Protein AF-A0A359LZD9-F1 (afdb_monomer_lite)

Structure (mmCIF, N/CA/C/O backbone):
data_AF-A0A359LZD9-F1
#
_entry.id   AF-A0A359LZD9-F1
#
loop_
_atom_site.group_PDB
_atom_site.id
_atom_site.type_symbol
_atom_site.label_atom_id
_atom_site.label_alt_id
_atom_site.label_comp_id
_atom_site.label_asym_id
_atom_site.label_entity_id
_atom_site.label_seq_id
_atom_site.pdbx_PDB_ins_code
_atom_site.Cartn_x
_atom_site.Cartn_y
_atom_site.Cartn_z
_atom_site.occupancy
_atom_site.B_iso_or_equiv
_atom_site.auth_seq_id
_atom_site.auth_comp_id
_atom_site.auth_asym_id
_atom_site.auth_atom_id
_atom_site.pdbx_PDB_model_num
ATOM 1 N N . MET A 1 1 ? 11.932 1.819 -7.771 1.00 48.12 1 MET A N 1
ATOM 2 C CA . MET A 1 1 ? 11.620 0.380 -7.885 1.00 48.12 1 MET A CA 1
ATOM 3 C C . MET A 1 1 ? 12.446 -0.335 -6.836 1.00 48.12 1 MET A C 1
ATOM 5 O O . MET A 1 1 ? 13.660 -0.177 -6.867 1.00 48.12 1 MET A O 1
ATOM 9 N N . ALA A 1 2 ? 11.809 -1.012 -5.881 1.00 54.56 2 ALA A N 1
ATOM 10 C CA . ALA A 1 2 ? 12.542 -1.743 -4.853 1.00 54.56 2 ALA A CA 1
ATOM 11 C C . ALA A 1 2 ? 13.165 -3.007 -5.468 1.00 54.56 2 ALA A C 1
ATOM 13 O O . ALA A 1 2 ? 12.485 -3.752 -6.177 1.00 54.56 2 ALA A O 1
ATOM 14 N N . SER A 1 3 ? 14.458 -3.221 -5.256 1.00 61.12 3 SER A N 1
ATOM 15 C CA . SER A 1 3 ? 15.183 -4.384 -5.766 1.00 61.12 3 SER A CA 1
ATOM 16 C C . SER A 1 3 ? 15.137 -5.544 -4.761 1.00 61.12 3 SER A C 1
ATOM 18 O O . SER A 1 3 ? 14.945 -5.315 -3.566 1.00 61.12 3 SER A O 1
ATOM 20 N N . PRO A 1 4 ? 15.386 -6.798 -5.181 1.00 60.09 4 PRO A N 1
ATOM 21 C CA . PRO A 1 4 ? 15.565 -7.910 -4.246 1.00 60.09 4 PRO A CA 1
ATOM 22 C C . PRO A 1 4 ? 16.674 -7.669 -3.205 1.00 60.09 4 PRO A C 1
ATOM 24 O O . PRO A 1 4 ? 16.621 -8.263 -2.130 1.00 60.09 4 PRO A O 1
ATOM 27 N N . ALA A 1 5 ? 17.646 -6.791 -3.489 1.00 60.94 5 ALA A N 1
ATOM 28 C CA . ALA A 1 5 ? 18.698 -6.406 -2.548 1.00 60.94 5 ALA A CA 1
ATOM 29 C C . ALA A 1 5 ? 18.192 -5.484 -1.420 1.00 60.94 5 ALA A C 1
ATOM 31 O O . ALA A 1 5 ? 18.790 -5.442 -0.350 1.00 60.94 5 ALA A O 1
ATOM 32 N N . ASP A 1 6 ? 17.043 -4.825 -1.595 1.00 66.19 6 ASP A N 1
ATOM 33 C CA . ASP A 1 6 ? 16.456 -3.961 -0.562 1.00 66.19 6 ASP A CA 1
ATOM 34 C C . ASP A 1 6 ? 15.849 -4.784 0.584 1.00 66.19 6 ASP A C 1
ATOM 36 O O . ASP A 1 6 ? 15.589 -4.258 1.663 1.00 66.19 6 ASP A O 1
ATOM 40 N N . THR A 1 7 ? 15.675 -6.098 0.387 1.00 68.75 7 THR A N 1
ATOM 41 C CA . THR A 1 7 ? 15.229 -7.048 1.417 1.00 68.75 7 THR A CA 1
ATOM 42 C C . THR A 1 7 ? 16.090 -6.946 2.676 1.00 68.75 7 THR A C 1
ATOM 44 O O . THR A 1 7 ? 15.551 -6.990 3.780 1.00 68.75 7 THR A O 1
ATOM 47 N N . GLU A 1 8 ? 17.408 -6.761 2.528 1.00 71.00 8 GLU A N 1
ATOM 48 C CA . GLU A 1 8 ? 18.347 -6.613 3.649 1.00 71.00 8 GLU A CA 1
ATOM 49 C C . GLU A 1 8 ? 18.086 -5.345 4.470 1.00 71.00 8 GLU A C 1
ATOM 51 O O . GLU A 1 8 ? 18.163 -5.379 5.700 1.00 71.00 8 GLU A O 1
ATOM 56 N N . ALA A 1 9 ? 17.674 -4.250 3.824 1.00 70.69 9 ALA A N 1
ATOM 57 C CA . ALA A 1 9 ? 17.345 -2.997 4.504 1.00 70.69 9 ALA A CA 1
ATOM 58 C C . ALA A 1 9 ? 16.115 -3.128 5.422 1.00 70.69 9 ALA A C 1
ATOM 60 O O . ALA A 1 9 ? 16.000 -2.402 6.410 1.00 70.69 9 ALA A O 1
ATOM 61 N N . PHE A 1 10 ? 15.224 -4.084 5.142 1.00 72.38 10 PHE A N 1
ATOM 62 C CA . PHE A 1 10 ? 14.013 -4.339 5.929 1.00 72.38 10 PHE A CA 1
ATOM 63 C C . PHE A 1 10 ? 14.160 -5.477 6.957 1.00 72.38 10 PHE A C 1
ATOM 65 O O . PHE A 1 10 ? 13.180 -5.825 7.614 1.00 72.38 10 PHE A O 1
ATOM 72 N N . GLN A 1 11 ? 15.360 -6.044 7.146 1.00 71.69 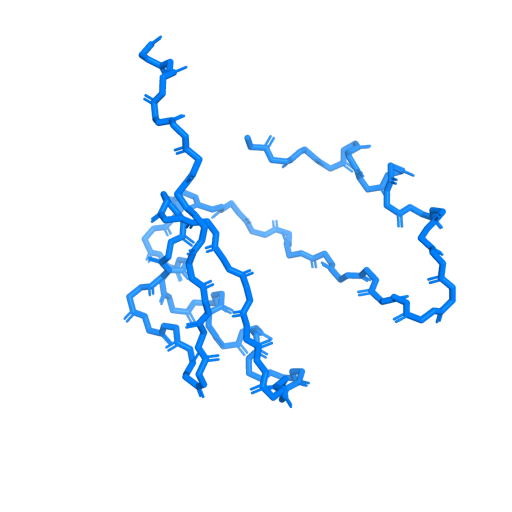11 GLN A N 1
ATOM 73 C CA . GLN A 1 11 ? 15.594 -7.111 8.137 1.00 71.69 11 GLN A CA 1
ATOM 74 C C . GLN A 1 11 ? 15.631 -6.603 9.586 1.00 71.69 11 GLN A C 1
ATOM 76 O O . GLN A 1 11 ? 15.342 -7.364 10.505 1.00 71.69 11 GLN A O 1
ATOM 81 N N . ASN A 1 12 ? 15.939 -5.319 9.797 1.00 78.31 12 ASN A N 1
ATOM 82 C CA . ASN A 1 12 ? 16.111 -4.720 11.127 1.00 78.31 12 ASN A CA 1
ATOM 83 C C . ASN A 1 12 ? 14.945 -3.805 11.524 1.00 78.31 12 ASN A C 1
ATOM 85 O O . ASN A 1 12 ? 15.143 -2.766 12.157 1.00 78.31 12 ASN A O 1
ATOM 89 N N . VAL A 1 13 ? 13.721 -4.152 11.122 1.00 82.06 13 VAL A N 1
ATOM 90 C CA . VAL A 1 13 ? 12.540 -3.411 11.573 1.00 82.06 13 VAL A CA 1
ATOM 91 C C . VAL A 1 13 ? 12.243 -3.719 13.048 1.00 82.06 13 VAL A C 1
ATOM 93 O O . VAL A 1 13 ? 12.498 -4.835 13.508 1.00 82.06 13 VAL A O 1
ATOM 96 N N . PRO A 1 14 ? 11.709 -2.753 13.817 1.00 87.12 14 PRO A N 1
ATOM 97 C CA . PRO A 1 14 ? 11.303 -3.001 15.196 1.00 87.12 14 PRO A CA 1
ATOM 98 C C . PRO A 1 14 ? 10.284 -4.155 15.298 1.00 87.12 14 PRO A C 1
ATOM 100 O O . PRO A 1 14 ? 9.549 -4.412 14.344 1.00 87.12 14 PRO A O 1
ATOM 103 N N . PRO A 1 15 ? 10.170 -4.830 16.454 1.00 83.88 15 PRO A N 1
ATOM 104 C CA . PRO A 1 15 ? 9.371 -6.054 16.602 1.00 83.88 15 PRO A CA 1
ATOM 105 C C . PRO A 1 15 ? 7.861 -5.873 16.383 1.00 83.88 15 PRO A C 1
ATOM 107 O O . PRO A 1 15 ? 7.144 -6.855 16.231 1.00 83.88 15 PRO A O 1
ATOM 110 N N . ASN A 1 16 ? 7.363 -4.635 16.363 1.00 88.94 16 ASN A N 1
ATOM 111 C CA . ASN A 1 16 ? 5.976 -4.313 16.025 1.00 88.94 16 ASN A CA 1
ATOM 112 C C . ASN A 1 16 ? 5.724 -4.193 14.508 1.00 88.94 16 ASN A C 1
ATOM 114 O O . ASN A 1 16 ? 4.630 -3.800 14.107 1.00 88.94 16 ASN A O 1
ATOM 118 N N . PHE A 1 17 ? 6.718 -4.497 13.672 1.00 87.00 17 PHE A N 1
ATOM 119 C CA . PHE A 1 17 ? 6.608 -4.508 12.218 1.00 87.00 17 PHE A CA 1
ATOM 120 C C . PHE A 1 17 ? 6.809 -5.919 11.666 1.00 87.00 17 PHE A C 1
ATOM 122 O O . PHE A 1 17 ? 7.660 -6.677 12.125 1.00 87.00 17 PHE A O 1
ATOM 129 N N . HIS A 1 18 ? 6.060 -6.238 10.612 1.00 85.44 18 HIS A N 1
ATOM 130 C CA . HIS A 1 18 ? 6.214 -7.475 9.855 1.00 85.44 18 HIS A CA 1
ATOM 131 C C . HIS A 1 18 ? 6.492 -7.144 8.390 1.00 85.44 18 HIS A C 1
ATOM 133 O O . HIS A 1 18 ? 5.612 -6.669 7.672 1.00 85.44 18 HIS A O 1
ATOM 139 N N . ALA A 1 19 ? 7.725 -7.395 7.947 1.00 85.62 19 ALA A N 1
ATOM 140 C CA . ALA A 1 19 ? 8.101 -7.235 6.549 1.00 85.62 19 ALA A CA 1
ATOM 141 C C . ALA A 1 19 ? 7.551 -8.400 5.717 1.00 85.62 19 ALA A C 1
ATOM 143 O O . ALA A 1 19 ? 7.751 -9.572 6.042 1.00 85.62 19 ALA A O 1
ATOM 144 N N . VAL A 1 20 ? 6.855 -8.075 4.630 1.00 86.69 20 VAL A N 1
ATOM 145 C CA . VAL A 1 20 ? 6.313 -9.052 3.684 1.00 86.69 20 VAL A CA 1
ATOM 146 C C . VAL A 1 20 ? 6.724 -8.660 2.276 1.00 86.69 20 VAL A C 1
ATOM 148 O O . VAL A 1 20 ? 6.519 -7.528 1.850 1.00 86.69 20 VAL A O 1
ATOM 151 N N . PHE A 1 21 ? 7.317 -9.604 1.552 1.00 83.94 21 PHE A N 1
ATOM 152 C CA . PHE A 1 21 ? 7.865 -9.341 0.227 1.00 83.94 21 PHE A CA 1
ATOM 153 C C . PHE A 1 21 ? 6.897 -9.807 -0.855 1.00 83.94 21 PHE A C 1
ATOM 155 O O . PHE A 1 21 ? 6.413 -10.943 -0.845 1.00 83.94 21 PHE A O 1
ATOM 162 N N . TYR A 1 22 ? 6.627 -8.918 -1.803 1.00 82.31 22 TYR A N 1
ATOM 163 C CA . TYR A 1 22 ? 5.847 -9.208 -2.993 1.00 82.31 22 TYR A CA 1
ATOM 164 C C . TYR A 1 22 ? 6.800 -9.301 -4.188 1.00 82.31 22 TYR A C 1
ATOM 166 O O . TYR A 1 22 ? 7.354 -8.305 -4.631 1.00 82.31 22 TYR A O 1
ATOM 174 N N . GLN A 1 23 ? 7.049 -10.520 -4.671 1.00 73.81 23 GLN A N 1
ATOM 175 C CA . GLN A 1 23 ? 8.109 -10.814 -5.650 1.00 73.81 23 GLN A CA 1
ATOM 176 C C . GLN A 1 23 ? 7.745 -10.493 -7.113 1.00 73.81 23 GLN A C 1
ATOM 178 O O . GLN A 1 23 ? 8.516 -10.807 -8.019 1.00 73.81 23 GLN A O 1
ATOM 183 N N . ARG A 1 24 ? 6.564 -9.926 -7.382 1.00 70.44 24 ARG A N 1
ATOM 184 C CA . ARG A 1 24 ? 6.145 -9.581 -8.748 1.00 70.44 24 ARG A CA 1
ATOM 185 C C . ARG A 1 24 ? 6.532 -8.148 -9.079 1.00 70.44 24 ARG A C 1
ATOM 187 O O . ARG A 1 24 ? 6.525 -7.292 -8.205 1.00 70.44 24 ARG A O 1
ATOM 194 N N . SER A 1 25 ? 6.840 -7.900 -10.353 1.00 65.12 25 SER A N 1
ATOM 195 C CA . SER A 1 25 ? 7.067 -6.534 -10.820 1.00 65.12 25 SER A CA 1
ATOM 196 C C . SER A 1 25 ? 5.763 -5.736 -10.781 1.00 65.12 25 SER A C 1
ATOM 198 O O . SER A 1 25 ? 4.757 -6.128 -11.372 1.00 65.12 25 SER 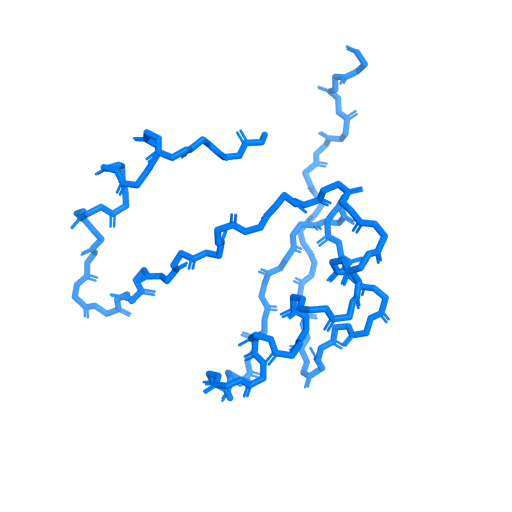A O 1
ATOM 200 N N . ASP A 1 26 ? 5.869 -4.587 -10.134 1.00 63.62 26 ASP A N 1
ATOM 201 C CA . ASP A 1 26 ? 4.952 -3.452 -10.019 1.00 63.62 26 ASP A CA 1
ATOM 202 C C . ASP A 1 26 ? 4.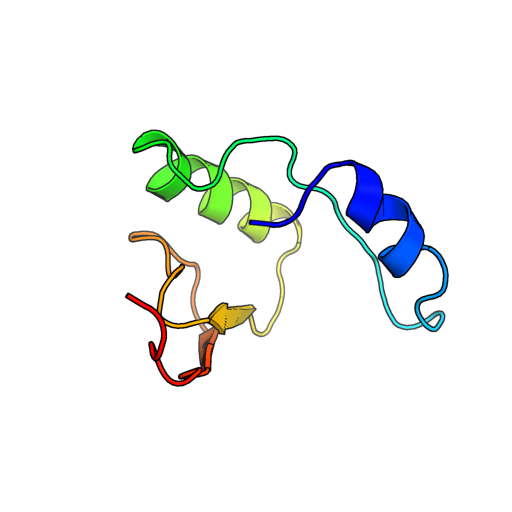523 -2.825 -11.363 1.00 63.62 26 ASP A C 1
ATOM 204 O O . ASP A 1 26 ? 3.620 -1.995 -11.403 1.00 63.62 26 ASP A O 1
ATOM 208 N N . THR A 1 27 ? 5.135 -3.219 -12.486 1.00 63.59 27 THR A N 1
ATOM 209 C CA . THR A 1 27 ? 4.841 -2.657 -13.823 1.00 63.59 27 THR A CA 1
ATOM 210 C C . THR A 1 27 ? 3.878 -3.496 -14.663 1.00 63.59 27 THR A C 1
ATOM 212 O O . THR A 1 27 ? 3.425 -3.058 -15.723 1.00 63.59 27 THR A O 1
ATOM 215 N N . ALA A 1 28 ? 3.539 -4.708 -14.223 1.00 69.25 28 ALA A N 1
ATOM 216 C CA . ALA A 1 28 ? 2.636 -5.564 -14.977 1.00 69.25 28 ALA A CA 1
ATOM 217 C C . ALA A 1 28 ? 1.178 -5.103 -14.812 1.00 69.25 28 ALA A C 1
ATOM 219 O O . ALA A 1 28 ? 0.705 -4.898 -13.701 1.00 69.25 28 ALA A O 1
ATOM 220 N N . LEU A 1 29 ? 0.403 -5.056 -15.903 1.00 70.81 29 LEU A N 1
ATOM 221 C CA . LEU A 1 29 ? -1.052 -4.801 -15.859 1.00 70.81 29 LEU A CA 1
ATOM 222 C C . LEU A 1 29 ? -1.790 -5.713 -14.861 1.00 70.81 29 LEU A C 1
ATOM 224 O O . LEU A 1 29 ? -2.736 -5.284 -14.204 1.00 70.81 29 LEU A O 1
ATOM 228 N N . LEU A 1 30 ? -1.319 -6.957 -14.720 1.00 80.50 30 LEU A N 1
ATOM 229 C CA . LEU A 1 30 ? -1.838 -7.946 -13.771 1.00 80.50 30 LEU A CA 1
ATOM 230 C C . LEU A 1 30 ? -1.652 -7.548 -12.299 1.00 80.50 30 LEU A C 1
ATOM 232 O O . LEU A 1 30 ? -2.330 -8.105 -11.432 1.00 80.50 30 LEU A O 1
ATOM 236 N N . ASP A 1 31 ? -0.771 -6.596 -12.003 1.00 77.56 31 ASP A N 1
ATOM 237 C CA . ASP A 1 31 ? -0.494 -6.158 -10.641 1.00 77.56 31 ASP A CA 1
ATOM 238 C C . ASP A 1 31 ? -1.669 -5.401 -10.016 1.00 77.56 31 ASP A C 1
ATOM 240 O O . ASP A 1 31 ? -1.969 -5.568 -8.834 1.00 77.56 31 ASP A O 1
ATOM 244 N N . ASN A 1 32 ? -2.455 -4.719 -10.856 1.00 79.12 32 ASN A N 1
ATOM 245 C CA . ASN A 1 32 ? -3.700 -4.064 -10.457 1.00 79.12 32 ASN A CA 1
ATOM 246 C C . ASN A 1 32 ? -4.744 -5.017 -9.850 1.00 79.12 32 ASN A C 1
ATOM 248 O O . ASN A 1 32 ? -5.677 -4.556 -9.193 1.00 79.12 32 ASN A O 1
ATOM 252 N N . LEU A 1 33 ? -4.599 -6.330 -10.062 1.00 82.94 33 LEU A N 1
ATOM 253 C CA . LEU A 1 33 ? -5.445 -7.368 -9.471 1.00 82.94 33 LEU A CA 1
ATOM 254 C C . LEU A 1 33 ? -4.689 -8.216 -8.439 1.00 82.94 33 LEU A C 1
ATOM 256 O O . LEU A 1 33 ? -5.222 -8.517 -7.369 1.00 82.94 33 LEU A O 1
ATOM 260 N N . ALA A 1 34 ? -3.454 -8.613 -8.752 1.00 85.38 34 ALA A N 1
ATOM 261 C CA . ALA A 1 34 ? -2.676 -9.515 -7.911 1.00 85.38 34 ALA A CA 1
ATOM 262 C C . ALA A 1 34 ? -2.240 -8.867 -6.590 1.00 85.38 34 ALA A C 1
ATOM 264 O O . ALA A 1 34 ? -2.315 -9.521 -5.546 1.00 85.38 34 ALA A O 1
ATOM 265 N N . PHE A 1 35 ? -1.843 -7.592 -6.612 1.00 86.06 35 PHE A N 1
ATOM 266 C CA . PHE A 1 35 ? -1.395 -6.894 -5.413 1.00 86.06 35 PHE A CA 1
ATOM 267 C C . PHE A 1 35 ? -2.542 -6.632 -4.418 1.00 86.06 35 PHE A C 1
ATOM 269 O O . PHE A 1 35 ? -2.395 -6.978 -3.245 1.00 86.06 35 PHE A O 1
ATOM 276 N N . PRO A 1 36 ? -3.742 -6.178 -4.835 1.00 86.88 36 PRO A N 1
ATOM 277 C CA . PRO A 1 36 ? -4.892 -6.113 -3.932 1.00 86.88 36 PRO A CA 1
ATOM 278 C C . PRO A 1 36 ? -5.288 -7.456 -3.311 1.00 86.88 36 PRO A C 1
ATOM 280 O O . PRO A 1 36 ? -5.628 -7.520 -2.128 1.00 86.88 36 PRO A O 1
ATOM 283 N N . LEU A 1 37 ? -5.224 -8.549 -4.080 1.00 87.81 37 LEU A N 1
ATOM 284 C CA . LEU A 1 37 ? -5.506 -9.887 -3.554 1.00 87.81 37 LEU A CA 1
ATOM 285 C C . LEU A 1 37 ? -4.460 -10.316 -2.516 1.00 87.81 37 LEU A C 1
ATOM 287 O O . LEU A 1 37 ? -4.808 -10.885 -1.482 1.00 87.81 37 LEU A O 1
ATOM 291 N N . PHE A 1 38 ? -3.189 -10.002 -2.768 1.00 88.75 38 PHE A N 1
ATOM 292 C CA . PHE A 1 38 ? -2.111 -10.184 -1.804 1.00 88.75 38 PHE A CA 1
ATOM 293 C C . PHE A 1 38 ? -2.364 -9.379 -0.525 1.00 88.75 38 PHE A C 1
ATOM 295 O O . PHE A 1 38 ? -2.249 -9.931 0.561 1.00 88.75 38 PHE A O 1
ATOM 302 N N . LEU A 1 39 ? -2.762 -8.110 -0.619 1.00 88.25 39 LEU A N 1
ATOM 303 C CA . LEU A 1 39 ? -3.016 -7.262 0.550 1.00 88.25 39 LEU A CA 1
ATOM 304 C C . LEU A 1 39 ? -4.198 -7.743 1.399 1.00 88.25 39 LEU A C 1
ATOM 306 O O . LEU A 1 39 ? -4.158 -7.653 2.629 1.00 88.25 39 LEU A O 1
ATOM 310 N N . ARG A 1 40 ? -5.236 -8.294 0.761 1.00 86.50 40 ARG A N 1
ATOM 311 C CA . ARG A 1 40 ? -6.425 -8.815 1.451 1.00 86.50 40 ARG A CA 1
ATOM 312 C C . ARG A 1 40 ? -6.123 -9.942 2.434 1.00 86.50 40 ARG A C 1
ATOM 314 O O . ARG A 1 40 ? -6.845 -10.077 3.415 1.00 86.50 40 ARG A O 1
ATOM 321 N N . ARG A 1 41 ? -5.053 -10.719 2.230 1.00 88.19 41 ARG A N 1
ATOM 322 C CA . ARG A 1 41 ? -4.687 -11.815 3.148 1.00 88.19 41 ARG A CA 1
ATOM 323 C C . ARG A 1 41 ? -4.194 -11.338 4.517 1.00 88.19 41 ARG A C 1
ATOM 325 O O . ARG A 1 41 ? -4.116 -12.144 5.434 1.00 88.19 41 ARG A O 1
ATOM 332 N N . TYR A 1 42 ? -3.857 -10.055 4.639 1.00 87.88 42 TYR A N 1
ATOM 333 C CA . TYR A 1 42 ? -3.389 -9.449 5.885 1.00 87.88 42 TYR A CA 1
ATOM 334 C C . TYR A 1 42 ? -4.500 -8.761 6.675 1.00 87.88 42 TYR A C 1
ATOM 336 O O . TYR A 1 42 ? -4.257 -8.406 7.821 1.00 87.88 42 TYR A O 1
ATOM 344 N N . ALA A 1 43 ? -5.686 -8.583 6.074 1.00 85.81 43 ALA A N 1
ATOM 345 C CA . ALA A 1 43 ? -6.863 -7.990 6.714 1.00 85.81 43 ALA A CA 1
ATOM 346 C C . ALA A 1 43 ? -6.538 -6.731 7.544 1.00 85.81 43 ALA A C 1
ATOM 348 O O . ALA A 1 43 ? -6.971 -6.608 8.685 1.00 85.81 43 ALA A O 1
ATOM 349 N N . ALA A 1 44 ? -5.732 -5.826 6.982 1.00 86.56 44 ALA A N 1
ATOM 350 C CA . ALA A 1 44 ? -5.316 -4.626 7.692 1.00 86.56 44 ALA A CA 1
ATOM 351 C C . ALA A 1 44 ? -6.499 -3.667 7.870 1.00 86.56 44 ALA A C 1
ATOM 353 O O . ALA A 1 44 ? -7.301 -3.488 6.952 1.00 86.56 44 ALA A O 1
ATOM 354 N N . ASP A 1 45 ? -6.558 -3.001 9.022 1.00 87.56 45 ASP A N 1
ATOM 355 C CA . ASP A 1 45 ? -7.576 -1.985 9.304 1.00 87.56 45 ASP A CA 1
ATOM 356 C C . ASP A 1 45 ? -7.369 -0.701 8.484 1.00 87.56 45 ASP A C 1
ATOM 358 O O . ASP A 1 45 ? -8.313 0.059 8.270 1.00 87.56 45 ASP A O 1
ATOM 362 N N . LEU A 1 46 ? -6.135 -0.44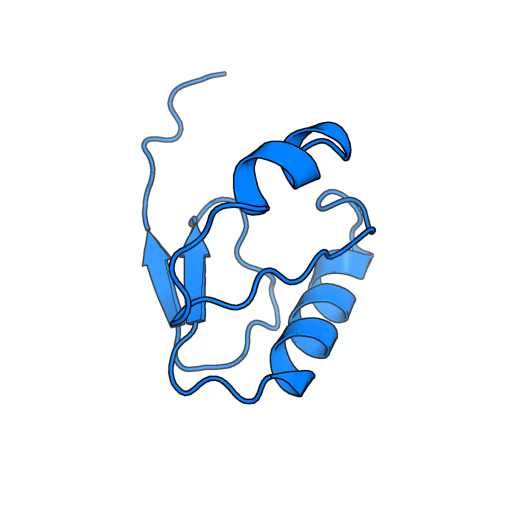9 8.026 1.00 88.75 46 LEU A N 1
ATOM 363 C CA . LEU A 1 46 ? -5.766 0.699 7.202 1.00 88.75 46 LEU A CA 1
ATOM 364 C C . LEU A 1 46 ? -4.567 0.377 6.307 1.00 88.75 46 LEU A C 1
ATOM 366 O O . LEU A 1 46 ? -3.539 -0.109 6.780 1.00 88.75 46 LEU A O 1
ATOM 370 N N . TYR A 1 47 ? -4.667 0.725 5.026 1.00 87.94 47 TYR A N 1
ATOM 371 C CA . TYR A 1 47 ? -3.553 0.628 4.083 1.00 87.94 47 TYR A CA 1
ATOM 372 C C . TYR A 1 47 ? -2.910 1.996 3.833 1.00 87.94 47 TYR A C 1
ATOM 374 O O . TYR A 1 47 ? -3.598 3.009 3.740 1.00 87.94 47 TYR A O 1
ATOM 382 N N . HIS A 1 48 ? -1.588 2.032 3.679 1.00 88.00 48 HIS A N 1
ATOM 383 C CA . HIS A 1 48 ? -0.842 3.235 3.304 1.00 88.00 48 HIS A CA 1
ATOM 384 C C . HIS A 1 48 ? -0.075 2.977 2.005 1.00 88.00 48 HIS A C 1
ATOM 386 O O . HIS A 1 48 ? 0.755 2.068 1.959 1.00 88.00 48 HIS A O 1
ATOM 392 N N . VAL A 1 49 ? -0.357 3.754 0.954 1.00 84.19 49 VAL A N 1
ATOM 393 C CA . VAL A 1 49 ? 0.196 3.536 -0.397 1.00 84.19 49 VAL A CA 1
ATOM 394 C C . VAL A 1 49 ? 0.565 4.874 -1.056 1.00 84.19 49 VAL A C 1
ATOM 396 O O . VAL A 1 49 ? -0.191 5.835 -0.930 1.00 84.19 49 VAL A O 1
ATOM 399 N N . PRO A 1 50 ? 1.704 4.991 -1.761 1.00 82.88 50 PRO A N 1
ATOM 400 C CA . PRO A 1 50 ? 2.044 6.216 -2.485 1.00 82.88 50 PRO A CA 1
ATOM 401 C C . PRO A 1 50 ? 1.148 6.417 -3.718 1.00 82.88 50 PRO A C 1
ATOM 403 O O . PRO A 1 50 ? 0.795 5.451 -4.393 1.00 82.88 50 PRO A O 1
ATOM 406 N N . LEU A 1 51 ? 0.822 7.674 -4.054 1.00 79.25 51 LEU A N 1
ATOM 407 C CA . LEU A 1 51 ? -0.115 8.015 -5.143 1.00 79.25 51 LEU A CA 1
ATOM 408 C C . LEU A 1 51 ? 0.260 7.382 -6.492 1.00 79.25 51 LEU A C 1
ATOM 410 O O . LEU A 1 51 ? -0.615 6.930 -7.225 1.00 79.25 51 LEU A O 1
ATOM 414 N N . SER A 1 52 ? 1.555 7.337 -6.807 1.00 75.00 52 SER A N 1
ATOM 415 C CA . SER A 1 52 ? 2.081 6.794 -8.065 1.00 75.00 52 SER A CA 1
ATOM 416 C C . SER A 1 52 ? 1.890 5.284 -8.225 1.00 75.00 52 SER A C 1
ATOM 418 O O . SER A 1 52 ? 2.047 4.775 -9.330 1.00 75.00 52 SER A O 1
ATOM 420 N N . ALA A 1 53 ? 1.560 4.574 -7.145 1.00 73.69 53 ALA A N 1
ATOM 421 C CA . ALA A 1 53 ? 1.463 3.122 -7.119 1.00 73.69 53 ALA A CA 1
ATOM 422 C C . ALA A 1 53 ? 0.167 2.655 -6.447 1.00 73.69 53 ALA A C 1
ATOM 424 O O . ALA A 1 53 ? 0.191 1.683 -5.702 1.00 73.69 53 ALA A O 1
ATOM 425 N N . VAL A 1 54 ? -0.956 3.353 -6.664 1.00 79.06 54 VAL A N 1
ATOM 426 C CA . VAL A 1 54 ? -2.281 2.925 -6.183 1.00 79.06 54 VAL A CA 1
ATOM 427 C C . VAL A 1 54 ? -2.920 1.965 -7.201 1.00 79.06 54 VAL A C 1
ATOM 429 O O . VAL A 1 54 ? -3.314 2.416 -8.278 1.00 79.06 54 VAL A O 1
ATOM 432 N N . PRO A 1 55 ? -3.068 0.659 -6.891 1.00 80.56 55 PRO A N 1
ATOM 433 C CA . PRO A 1 55 ? -3.805 -0.266 -7.745 1.00 80.56 55 PRO A CA 1
ATOM 434 C C . PRO A 1 55 ? -5.277 0.107 -7.904 1.00 80.56 55 PRO A C 1
ATOM 436 O O . PRO A 1 55 ? -5.927 0.554 -6.957 1.00 80.56 55 PRO A O 1
ATOM 439 N N . LEU A 1 56 ? -5.847 -0.229 -9.061 1.00 80.81 56 LEU A N 1
ATOM 440 C CA . LEU A 1 56 ? -7.265 0.011 -9.361 1.00 80.81 56 LEU A CA 1
ATOM 441 C C . LEU A 1 56 ? -8.242 -0.654 -8.373 1.00 80.81 56 LEU A C 1
ATOM 443 O O . LEU A 1 56 ? -9.319 -0.119 -8.134 1.00 80.81 56 LEU A O 1
ATOM 447 N N . LEU A 1 57 ? -7.892 -1.816 -7.807 1.00 85.31 57 LEU A N 1
ATOM 448 C CA . LEU A 1 57 ? -8.769 -2.594 -6.917 1.00 85.31 57 LEU A CA 1
ATOM 449 C C . LEU A 1 57 ? -8.332 -2.558 -5.445 1.00 85.31 57 LEU A C 1
ATOM 451 O O . LEU A 1 57 ? -8.578 -3.517 -4.709 1.00 85.31 57 LEU A O 1
ATOM 455 N N . MET A 1 58 ? -7.661 -1.487 -5.013 1.00 85.50 58 MET A N 1
ATOM 456 C CA . MET A 1 58 ? -7.177 -1.358 -3.636 1.00 85.50 58 MET A CA 1
ATOM 457 C C . MET A 1 58 ? -8.291 -1.545 -2.588 1.00 85.50 58 MET A C 1
ATOM 459 O O . MET A 1 58 ? -9.341 -0.906 -2.685 1.00 85.50 58 MET A O 1
ATOM 463 N N . PRO A 1 59 ? -8.077 -2.395 -1.565 1.00 83.94 59 PRO A N 1
ATOM 464 C CA . PRO A 1 59 ? -9.023 -2.546 -0.468 1.00 83.94 59 PRO A CA 1
ATOM 465 C C . PRO A 1 59 ? -9.113 -1.264 0.372 1.00 83.94 59 PRO A C 1
ATOM 467 O O . PRO A 1 59 ? -8.107 -0.628 0.679 1.00 83.94 59 PRO A O 1
ATOM 470 N N . THR A 1 60 ? -10.334 -0.897 0.757 1.00 82.25 60 THR A N 1
ATOM 471 C CA . THR A 1 60 ? -10.628 0.247 1.631 1.00 82.25 60 THR A CA 1
ATOM 472 C C . THR A 1 60 ? -10.688 -0.175 3.105 1.00 82.25 60 THR A C 1
ATOM 474 O O . THR A 1 60 ? -11.202 -1.265 3.370 1.00 82.25 60 THR A O 1
ATOM 477 N N . PRO A 1 61 ? -10.285 0.689 4.058 1.00 88.12 61 PRO A N 1
ATOM 478 C CA . PRO A 1 61 ? -9.837 2.074 3.866 1.00 88.12 61 PRO A CA 1
ATOM 479 C C . PRO A 1 61 ? -8.325 2.191 3.596 1.00 88.12 61 PRO A C 1
ATOM 481 O O . PRO A 1 61 ? -7.528 1.378 4.064 1.00 88.12 61 PRO A O 1
ATOM 484 N N . TYR A 1 62 ? -7.914 3.229 2.860 1.00 86.00 62 TYR A N 1
ATOM 485 C CA . TYR A 1 62 ? -6.500 3.507 2.596 1.00 86.00 62 TYR A CA 1
ATOM 486 C C . TYR A 1 62 ? -6.183 5.007 2.612 1.00 86.00 62 TYR A C 1
ATOM 488 O O . TYR A 1 62 ? -7.024 5.837 2.269 1.00 86.00 62 TYR A O 1
ATOM 496 N N . VAL A 1 63 ? -4.955 5.347 3.006 1.00 87.88 63 VAL A N 1
ATOM 497 C CA . VAL A 1 63 ? -4.379 6.694 2.928 1.00 87.88 63 VAL A CA 1
ATOM 498 C C . VAL A 1 63 ? -3.346 6.719 1.816 1.00 87.88 63 VAL A C 1
ATOM 500 O O . VAL A 1 63 ? -2.529 5.805 1.684 1.00 87.88 63 VAL A O 1
ATOM 503 N N . VAL A 1 64 ? -3.377 7.796 1.038 1.00 86.31 64 VAL A N 1
ATOM 504 C CA . VAL A 1 64 ? -2.415 8.034 -0.030 1.00 86.31 64 VAL A CA 1
ATOM 505 C C . VAL A 1 64 ? -1.424 9.105 0.388 1.00 86.31 64 VAL A C 1
ATOM 507 O O . VAL A 1 64 ? -1.824 10.185 0.820 1.00 86.31 64 VAL A O 1
ATOM 510 N N . THR A 1 65 ? -0.135 8.828 0.216 1.00 82.19 65 THR A N 1
ATOM 511 C CA . THR A 1 65 ? 0.910 9.851 0.322 1.00 82.19 65 THR A CA 1
ATOM 512 C C . THR A 1 65 ? 1.319 10.357 -1.051 1.00 82.19 65 THR A C 1
ATOM 514 O O . THR A 1 65 ? 1.662 9.591 -1.957 1.00 82.19 65 THR A O 1
ATOM 517 N N . ILE A 1 66 ? 1.282 11.681 -1.201 1.00 80.06 66 ILE A N 1
ATOM 518 C CA . ILE A 1 66 ? 1.802 12.378 -2.373 1.00 80.06 66 ILE A CA 1
ATOM 519 C C . ILE A 1 66 ? 3.274 12.647 -2.090 1.00 80.06 66 ILE A C 1
ATOM 521 O O . ILE A 1 66 ? 3.616 13.526 -1.304 1.00 80.06 66 ILE A O 1
ATOM 525 N N . HIS A 1 67 ? 4.134 11.851 -2.708 1.00 67.81 67 HIS A N 1
ATOM 526 C CA . HIS A 1 67 ? 5.537 12.205 -2.842 1.00 67.81 67 HIS A CA 1
ATOM 527 C C . HIS A 1 67 ? 5.637 13.047 -4.115 1.00 67.81 67 HIS A C 1
ATOM 529 O O . HIS A 1 67 ? 5.013 12.687 -5.116 1.00 67.81 67 HIS A O 1
ATOM 535 N N . ASP A 1 68 ? 6.334 14.184 -4.057 1.00 58.53 68 ASP A N 1
ATOM 536 C CA . ASP A 1 68 ? 6.530 15.064 -5.212 1.00 58.53 68 ASP A CA 1
ATOM 537 C C . ASP A 1 68 ? 7.018 14.214 -6.397 1.00 58.53 68 ASP A C 1
ATOM 539 O O . ASP A 1 68 ? 8.038 13.529 -6.292 1.00 58.53 68 ASP A O 1
ATOM 543 N N . MET A 1 69 ? 6.267 14.185 -7.504 1.00 55.47 69 MET A N 1
ATOM 544 C CA . MET A 1 69 ? 6.595 13.406 -8.712 1.00 55.47 69 MET A CA 1
ATOM 545 C C . MET A 1 69 ? 7.745 14.066 -9.501 1.00 55.47 69 MET A C 1
ATOM 547 O O . MET A 1 69 ? 7.772 14.063 -10.730 1.00 55.47 69 MET A O 1
ATOM 551 N N . GLY A 1 70 ? 8.696 14.669 -8.791 1.00 50.47 70 GLY A N 1
ATOM 552 C CA . GLY A 1 70 ? 9.881 15.313 -9.325 1.00 50.47 70 GLY A CA 1
ATOM 553 C C . GLY A 1 70 ? 11.015 14.316 -9.529 1.00 50.47 70 GLY A C 1
ATOM 554 O O . GLY A 1 70 ? 11.961 14.298 -8.753 1.00 50.47 70 GLY A O 1
ATOM 555 N N . SER A 1 71 ? 10.920 13.496 -10.574 1.00 45.62 71 SER A N 1
ATOM 556 C CA . SER A 1 71 ? 12.031 13.287 -11.513 1.00 45.62 71 SER A CA 1
ATOM 557 C C . SER A 1 71 ? 11.489 12.575 -12.749 1.00 45.62 71 SER A C 1
ATOM 559 O O . SER A 1 71 ? 11.266 11.364 -12.749 1.00 45.62 71 SER A O 1
ATOM 561 N N . ILE 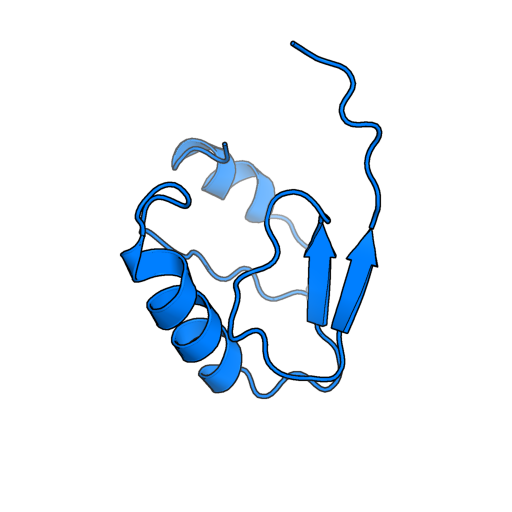A 1 72 ? 11.258 13.373 -13.788 1.00 45.91 72 ILE A N 1
ATOM 562 C CA . ILE A 1 72 ? 11.464 12.947 -15.177 1.00 45.91 72 ILE A CA 1
ATOM 563 C C . ILE A 1 72 ? 12.928 12.555 -15.404 1.00 45.91 72 ILE A C 1
ATOM 565 O O . ILE A 1 72 ? 13.783 12.991 -14.594 1.00 45.91 72 ILE A O 1
#

Radius of gyration: 13.27 Å; chains: 1; bounding box: 29×27×32 Å

Secondary structure (DSSP, 8-state):
---GGGGGGGTT--TT-------S-TTSTTHHHHHHHHHHTT--S-EEEEGGG--TTPPSSEEEE-------

Sequence (72 aa):
MASPADTEAFQNVPPNFHAVFYQRSDTALLDNLAFPLFLRRYAADLYHVPLSAVPLLM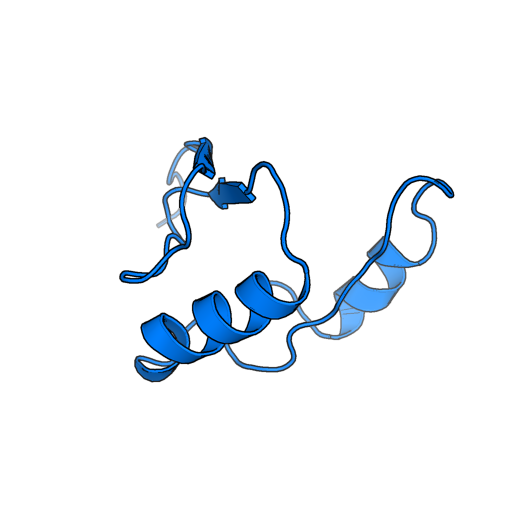PTPYVVTIHDMGSI

Foldseek 3Di:
DDDPVCVVVPPPDPPVDDDDDDPDDLPDPCCLPVVQVVVVVVVDPEAEEEPVRDRPPHDDDYDYDDDPPPDD

pLDDT: mean 77.09, std 11.7, range [45.62, 88.94]